Protein AF-A0A847CWP3-F1 (afdb_monomer_lite)

Radius of gyration: 10.81 Å; chains: 1; bounding box: 30×27×28 Å

Secondary structure (DSSP, 8-state):
-----EEEEEETTEEEEEETTEEEEEEEEEE-TT--EEEEETTEEEEE-GGGEEEEE--

Sequence (59 aa):
IRNYNVSLYRKNQFIYVKRNEEIYETILTGINNDMEIITETDGQVNIFSYNDSRIVVDK

Foldseek 3Di:
DDQWQWEWEDDDPWIWIDTPNDIDTWAFPDADPQRWTWTDDPNDIDTGHPVSYHYDYDD

Structure (mmCIF, N/CA/C/O backbone):
data_AF-A0A847CWP3-F1
#
_entry.id   AF-A0A847CWP3-F1
#
loop_
_atom_site.group_PDB
_atom_site.id
_atom_site.type_symbol
_atom_site.label_atom_id
_atom_site.label_alt_id
_atom_site.label_comp_id
_atom_site.label_asym_id
_atom_site.label_entity_id
_atom_site.label_seq_id
_atom_site.pdbx_PDB_ins_code
_atom_site.Cartn_x
_atom_site.Cartn_y
_atom_site.Cartn_z
_atom_site.occupancy
_atom_site.B_iso_or_equiv
_atom_site.auth_seq_id
_atom_site.auth_comp_id
_atom_site.auth_asym_id
_atom_site.auth_atom_id
_atom_site.pdbx_PDB_model_num
ATOM 1 N N . ILE A 1 1 ? 17.597 1.380 -5.361 1.00 47.22 1 ILE A N 1
ATOM 2 C CA . ILE A 1 1 ? 16.234 0.994 -4.927 1.00 47.22 1 ILE A CA 1
ATOM 3 C C . ILE A 1 1 ? 16.395 0.336 -3.562 1.00 47.22 1 ILE A C 1
ATOM 5 O O . ILE A 1 1 ? 17.213 -0.568 -3.450 1.00 47.22 1 ILE A O 1
ATOM 9 N N . ARG A 1 2 ? 15.788 0.882 -2.499 1.00 44.25 2 ARG A N 1
ATOM 10 C CA . ARG A 1 2 ? 15.788 0.229 -1.179 1.00 44.25 2 ARG A CA 1
ATOM 11 C C . ARG A 1 2 ? 14.631 -0.768 -1.187 1.00 44.25 2 ARG A C 1
ATOM 13 O O . ARG A 1 2 ? 13.500 -0.335 -1.373 1.00 44.25 2 ARG A O 1
ATOM 20 N N . ASN A 1 3 ? 14.923 -2.053 -1.020 1.00 47.12 3 ASN A N 1
ATOM 21 C CA . ASN A 1 3 ? 13.901 -3.098 -0.972 1.00 47.12 3 ASN A CA 1
ATOM 22 C C . ASN A 1 3 ? 13.215 -3.037 0.394 1.00 47.12 3 ASN A C 1
ATOM 24 O O . ASN A 1 3 ? 13.883 -3.124 1.428 1.00 47.12 3 ASN A O 1
ATOM 28 N N . TYR A 1 4 ? 11.901 -2.849 0.402 1.00 53.28 4 TYR A N 1
ATOM 29 C CA . TYR A 1 4 ? 11.089 -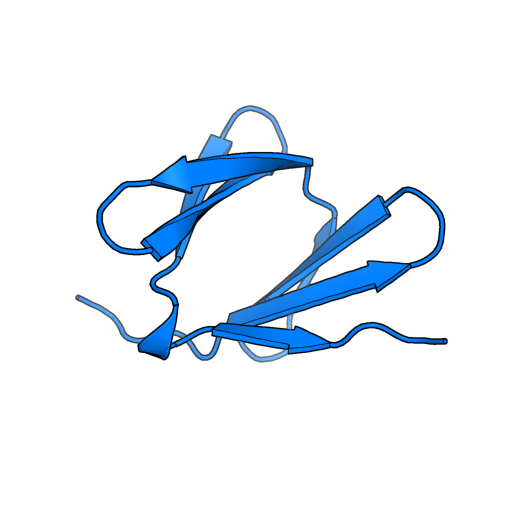2.884 1.613 1.00 53.28 4 TYR A CA 1
ATOM 30 C C . TYR A 1 4 ? 10.203 -4.119 1.540 1.00 53.28 4 TYR A C 1
ATOM 32 O O . TYR A 1 4 ? 9.539 -4.309 0.535 1.00 53.28 4 TYR A O 1
ATOM 40 N N . ASN A 1 5 ? 10.147 -4.930 2.599 1.00 64.44 5 ASN A N 1
ATOM 41 C CA . ASN A 1 5 ? 9.106 -5.952 2.698 1.00 64.44 5 ASN A CA 1
ATOM 42 C C . ASN A 1 5 ? 7.780 -5.236 2.946 1.00 64.44 5 ASN A C 1
ATOM 44 O O . ASN A 1 5 ? 7.560 -4.678 4.029 1.00 64.44 5 ASN A O 1
ATOM 48 N N . VAL A 1 6 ? 6.930 -5.223 1.929 1.00 66.38 6 VAL A N 1
ATOM 49 C CA . VAL A 1 6 ? 5.634 -4.561 1.950 1.00 66.38 6 VAL A CA 1
ATOM 50 C C . VAL A 1 6 ? 4.554 -5.633 2.014 1.00 66.38 6 VAL A C 1
ATOM 52 O O . VAL A 1 6 ? 4.672 -6.746 1.501 1.00 66.38 6 VAL A O 1
ATOM 55 N N . SER A 1 7 ? 3.473 -5.363 2.721 1.00 73.94 7 SER A N 1
ATOM 56 C CA . SER A 1 7 ? 2.280 -6.198 2.639 1.00 73.94 7 SER A CA 1
ATOM 57 C C . SER A 1 7 ? 1.059 -5.311 2.666 1.00 73.94 7 SER A C 1
ATOM 59 O O . SER A 1 7 ? 0.949 -4.443 3.528 1.00 73.94 7 SER A O 1
ATOM 61 N N . LEU A 1 8 ? 0.149 -5.528 1.724 1.00 74.75 8 LEU A N 1
ATOM 62 C CA . LEU A 1 8 ? -1.145 -4.868 1.732 1.00 74.75 8 LEU A CA 1
ATOM 63 C C . LEU A 1 8 ? -2.159 -5.786 2.374 1.00 74.75 8 LEU A C 1
ATOM 65 O O . LEU A 1 8 ? -2.204 -6.974 2.072 1.00 74.75 8 LEU A O 1
ATOM 69 N N . TYR A 1 9 ? -3.010 -5.245 3.224 1.00 80.06 9 TYR A N 1
ATOM 70 C CA . TYR A 1 9 ? -4.124 -6.013 3.745 1.00 80.06 9 TYR A CA 1
ATOM 71 C C . TYR A 1 9 ? -5.361 -5.153 3.886 1.00 80.06 9 TYR A C 1
ATOM 73 O O . TYR A 1 9 ? -5.295 -3.946 4.115 1.00 80.06 9 TYR A O 1
ATOM 81 N N . ARG A 1 10 ? -6.511 -5.792 3.697 1.00 76.00 10 ARG A N 1
ATOM 82 C CA . ARG A 1 10 ? -7.818 -5.153 3.797 1.00 76.00 10 ARG A CA 1
ATOM 83 C C . ARG A 1 10 ? -8.457 -5.562 5.112 1.00 76.00 10 ARG A C 1
ATOM 85 O O . ARG A 1 10 ? -8.561 -6.752 5.393 1.00 76.00 10 ARG A O 1
ATOM 92 N N . LYS A 1 11 ? -8.935 -4.585 5.877 1.00 77.62 11 LYS A N 1
ATOM 93 C CA . LYS A 1 11 ? -9.760 -4.814 7.065 1.00 77.62 11 LYS A CA 1
ATOM 94 C C . LYS A 1 11 ? -11.002 -3.940 6.954 1.00 77.62 11 LYS A C 1
ATOM 96 O O . LYS A 1 11 ? -10.911 -2.716 6.900 1.00 77.62 11 LYS A O 1
ATOM 101 N N . ASN A 1 12 ? -12.170 -4.575 6.889 1.00 79.31 12 ASN A N 1
ATOM 102 C CA . ASN A 1 12 ? -13.440 -3.922 6.563 1.00 79.31 12 ASN A CA 1
ATOM 103 C C . ASN A 1 12 ? -13.378 -3.188 5.203 1.00 79.31 12 ASN A C 1
ATOM 105 O O . ASN A 1 12 ? -13.135 -3.798 4.156 1.00 79.31 12 ASN A O 1
ATOM 109 N N . GLN A 1 13 ? -13.613 -1.876 5.212 1.00 76.94 13 GLN A N 1
ATOM 110 C CA . GLN A 1 13 ? -13.562 -1.003 4.037 1.00 76.94 13 GLN A CA 1
ATOM 111 C C . GLN A 1 13 ? -12.205 -0.308 3.848 1.00 76.94 13 GLN A C 1
ATOM 113 O O . GLN A 1 13 ? -12.034 0.410 2.870 1.00 76.94 13 GLN A O 1
ATOM 118 N N . PHE A 1 14 ? -11.251 -0.528 4.757 1.00 77.50 14 PHE A N 1
ATOM 119 C CA . PHE A 1 14 ? -9.966 0.164 4.773 1.00 77.50 14 PHE A CA 1
ATOM 120 C C . PHE A 1 14 ? -8.835 -0.733 4.269 1.00 77.50 14 PHE A C 1
ATOM 122 O O . PHE A 1 14 ? -8.868 -1.962 4.430 1.00 77.50 14 PHE A O 1
ATOM 129 N N . ILE A 1 15 ? -7.832 -0.104 3.659 1.00 83.06 15 ILE A N 1
ATOM 130 C CA . ILE A 1 15 ? -6.619 -0.752 3.167 1.00 83.06 15 ILE A CA 1
ATOM 131 C C . ILE A 1 15 ? -5.454 -0.281 4.025 1.00 83.06 15 ILE A C 1
ATOM 133 O O . ILE A 1 15 ? -5.332 0.897 4.346 1.00 83.06 15 ILE A O 1
ATOM 137 N N . TYR A 1 16 ? -4.600 -1.223 4.394 1.00 84.12 16 TYR A N 1
ATOM 138 C CA . TYR A 1 16 ? -3.431 -0.977 5.213 1.00 84.12 16 TYR A CA 1
ATOM 139 C C . TYR A 1 16 ? -2.186 -1.455 4.489 1.00 84.12 16 TYR A C 1
ATOM 141 O O . TYR A 1 16 ? -2.182 -2.521 3.867 1.00 84.12 16 TYR A O 1
ATOM 149 N N . VAL A 1 17 ? -1.116 -0.682 4.613 1.00 81.94 17 VAL A N 1
ATOM 150 C CA . VAL A 1 17 ? 0.225 -1.072 4.191 1.00 81.94 17 VAL A CA 1
ATOM 151 C C . VAL A 1 17 ? 1.033 -1.366 5.444 1.00 81.94 17 VAL A C 1
ATOM 153 O O . VAL A 1 17 ? 1.218 -0.498 6.296 1.00 81.94 17 VAL A O 1
ATOM 156 N N . LYS A 1 18 ? 1.528 -2.599 5.557 1.00 81.44 18 LYS A N 1
ATOM 157 C CA . LYS A 1 18 ? 2.593 -2.950 6.493 1.00 81.44 18 LYS A CA 1
ATOM 158 C C . LYS A 1 18 ? 3.929 -2.781 5.790 1.00 81.44 18 LYS A C 1
ATOM 160 O O . LYS A 1 18 ? 4.181 -3.445 4.785 1.00 81.44 18 LYS A O 1
ATOM 165 N N . ARG A 1 19 ? 4.787 -1.931 6.338 1.00 75.88 19 ARG A N 1
ATOM 166 C CA . ARG A 1 19 ? 6.167 -1.741 5.894 1.00 75.88 19 ARG A CA 1
ATOM 167 C C . ARG A 1 19 ? 7.071 -2.047 7.076 1.00 75.88 19 ARG A C 1
ATOM 169 O O . ARG A 1 19 ? 7.064 -1.321 8.064 1.00 75.88 19 ARG A O 1
ATOM 176 N N . ASN A 1 20 ? 7.847 -3.125 6.980 1.00 76.88 20 ASN A N 1
ATOM 177 C CA . ASN A 1 20 ? 8.603 -3.662 8.117 1.00 76.88 20 ASN A CA 1
ATOM 178 C C . ASN A 1 20 ? 7.673 -3.988 9.309 1.00 76.88 20 ASN A C 1
ATOM 180 O O . ASN A 1 20 ? 6.824 -4.871 9.192 1.00 76.88 20 ASN A O 1
ATOM 184 N N . GLU A 1 21 ? 7.820 -3.296 10.441 1.00 79.25 21 GLU A N 1
ATOM 185 C CA . GLU A 1 21 ? 6.988 -3.459 11.644 1.00 79.25 21 GLU A CA 1
ATOM 186 C C . GLU A 1 21 ? 5.892 -2.392 11.770 1.00 79.25 21 GLU A C 1
ATOM 188 O O . GLU A 1 21 ? 5.030 -2.494 12.640 1.00 79.25 21 GLU A O 1
ATOM 193 N N . GLU A 1 22 ? 5.879 -1.405 10.875 1.00 79.44 22 GLU A N 1
ATOM 194 C CA . GLU A 1 22 ? 4.944 -0.287 10.915 1.00 79.44 22 GLU A CA 1
ATOM 195 C C . GLU A 1 22 ? 3.739 -0.552 10.008 1.00 79.44 22 GLU A C 1
ATOM 197 O O . GLU A 1 22 ? 3.853 -1.162 8.941 1.00 79.44 22 GLU A O 1
ATOM 202 N N . ILE A 1 23 ? 2.567 -0.105 10.452 1.00 82.94 23 ILE A N 1
ATOM 203 C CA . ILE A 1 23 ? 1.285 -0.276 9.772 1.00 82.94 23 ILE A CA 1
ATOM 204 C C . ILE A 1 23 ? 0.669 1.100 9.574 1.00 82.94 23 ILE A C 1
ATOM 206 O O . ILE A 1 23 ? 0.522 1.853 10.536 1.00 82.94 23 ILE A O 1
ATOM 210 N N . TYR A 1 24 ? 0.237 1.373 8.350 1.00 83.38 24 TYR A N 1
ATOM 211 C CA . TYR A 1 24 ? -0.403 2.630 7.989 1.00 83.38 24 TYR A CA 1
ATOM 212 C C . TYR A 1 24 ? -1.701 2.360 7.252 1.00 83.38 24 TYR A C 1
ATOM 214 O O . TYR A 1 24 ? -1.762 1.462 6.410 1.00 83.38 24 TYR A O 1
ATOM 222 N N . GLU A 1 25 ? -2.729 3.142 7.561 1.00 86.88 25 GLU A N 1
ATOM 223 C CA . GLU A 1 25 ? -3.929 3.212 6.736 1.00 86.88 25 GLU A CA 1
ATOM 224 C C . GLU A 1 25 ? -3.616 3.975 5.445 1.00 86.88 25 GLU A C 1
ATOM 226 O O . GLU A 1 25 ? -2.844 4.939 5.434 1.00 86.88 25 GLU A O 1
ATOM 231 N N . THR A 1 26 ? -4.169 3.513 4.333 1.00 87.88 26 THR A N 1
ATOM 232 C CA . THR A 1 26 ? -3.918 4.107 3.026 1.00 87.88 26 THR A CA 1
ATOM 233 C C . THR A 1 26 ? -5.116 3.927 2.107 1.00 87.88 26 THR A C 1
ATOM 235 O O . THR A 1 26 ? -5.980 3.072 2.318 1.00 87.88 26 THR A O 1
ATOM 238 N N . ILE A 1 27 ? -5.145 4.721 1.046 1.00 87.31 27 ILE A N 1
ATOM 239 C CA . ILE A 1 27 ? -6.114 4.607 -0.036 1.00 87.31 27 ILE A CA 1
ATO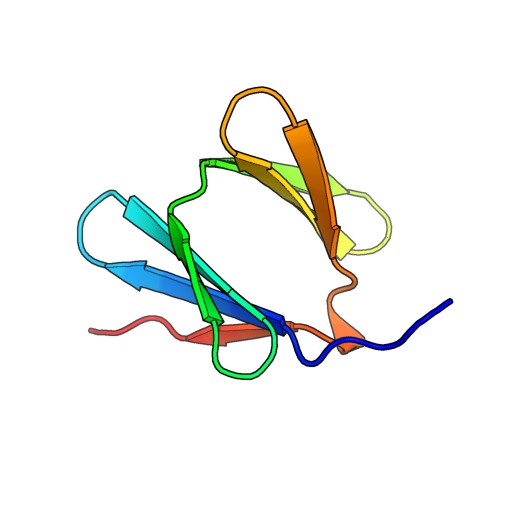M 240 C C . ILE A 1 27 ? -5.416 3.908 -1.199 1.00 87.31 27 ILE A C 1
ATOM 242 O O . ILE A 1 27 ? -4.387 4.379 -1.670 1.00 87.31 27 ILE A O 1
ATOM 246 N N . LEU A 1 28 ? -5.961 2.791 -1.684 1.00 85.69 28 LEU A N 1
ATOM 247 C CA . LEU A 1 28 ? -5.483 2.186 -2.929 1.00 85.69 28 LEU A CA 1
ATOM 248 C C . LEU A 1 28 ? -5.987 3.022 -4.103 1.00 85.69 28 LEU A C 1
ATOM 250 O O . LEU A 1 28 ? -7.196 3.122 -4.313 1.00 85.69 28 LEU A O 1
ATOM 254 N N . THR A 1 29 ? -5.064 3.593 -4.868 1.00 88.44 29 THR A N 1
ATOM 255 C CA . THR A 1 29 ? -5.397 4.450 -6.012 1.00 88.44 29 THR A CA 1
ATOM 256 C C . THR A 1 29 ? -5.309 3.700 -7.336 1.00 88.44 29 THR A C 1
ATOM 258 O O . THR A 1 29 ? -6.020 4.043 -8.279 1.00 88.44 29 THR A O 1
ATOM 261 N N . GLY A 1 30 ? -4.509 2.633 -7.411 1.00 86.25 30 GLY A N 1
ATOM 262 C CA . GLY A 1 30 ? -4.469 1.770 -8.586 1.00 86.25 30 GLY A CA 1
ATOM 263 C C . GLY A 1 30 ? -3.327 0.763 -8.590 1.00 86.25 30 GLY A C 1
ATOM 264 O O . GLY A 1 30 ? -2.562 0.639 -7.634 1.00 86.25 30 GLY A O 1
ATOM 265 N N . ILE A 1 31 ? -3.235 0.043 -9.704 1.00 85.88 31 ILE A N 1
ATOM 266 C CA . ILE A 1 31 ? -2.114 -0.830 -10.054 1.00 85.88 31 ILE A CA 1
ATOM 267 C C . ILE A 1 31 ? -1.643 -0.397 -11.444 1.00 85.88 31 ILE A C 1
ATOM 269 O O . ILE A 1 31 ? -2.477 -0.241 -12.340 1.00 85.88 31 ILE A O 1
ATOM 273 N N . ASN A 1 32 ? -0.344 -0.149 -11.619 1.00 85.06 32 ASN A N 1
ATOM 274 C CA . ASN A 1 32 ? 0.202 0.258 -12.917 1.00 85.06 32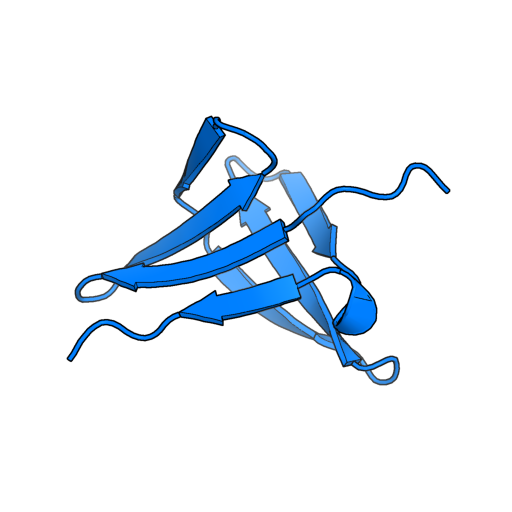 ASN A CA 1
ATOM 275 C C . ASN A 1 32 ? 0.542 -0.948 -13.816 1.00 85.06 32 ASN A C 1
ATOM 277 O O . ASN A 1 32 ? 0.377 -2.108 -13.438 1.00 85.06 32 ASN A O 1
ATOM 281 N N . ASN A 1 33 ? 1.027 -0.666 -15.027 1.00 86.50 33 ASN A N 1
ATOM 282 C CA . ASN A 1 33 ? 1.362 -1.696 -16.016 1.00 86.50 33 ASN A CA 1
ATOM 283 C C . ASN A 1 33 ? 2.556 -2.576 -15.608 1.00 86.50 33 ASN A C 1
ATOM 285 O O . ASN A 1 33 ? 2.673 -3.695 -16.101 1.00 86.50 33 ASN A O 1
ATOM 289 N N . ASP A 1 34 ? 3.391 -2.102 -14.683 1.00 84.94 34 ASP A N 1
ATOM 290 C CA . ASP A 1 34 ? 4.520 -2.842 -14.113 1.00 84.94 34 ASP A CA 1
ATOM 291 C C . ASP A 1 34 ? 4.096 -3.691 -12.896 1.00 84.94 34 ASP A C 1
ATOM 293 O O . ASP A 1 34 ? 4.928 -4.225 -12.161 1.00 84.94 34 ASP A O 1
ATOM 297 N N . MET A 1 35 ? 2.780 -3.836 -12.688 1.00 81.31 35 MET A N 1
ATOM 298 C CA . MET A 1 35 ? 2.147 -4.484 -11.537 1.00 81.31 35 MET A CA 1
ATOM 299 C C . MET A 1 35 ? 2.475 -3.817 -10.195 1.00 81.31 35 MET A C 1
ATOM 301 O O . MET A 1 35 ? 2.281 -4.415 -9.142 1.00 81.31 35 MET A O 1
ATOM 305 N N . GLU A 1 36 ? 2.931 -2.569 -10.183 1.00 84.12 36 GLU A N 1
ATOM 306 C CA . GLU A 1 36 ? 3.187 -1.847 -8.941 1.00 84.12 36 GLU A CA 1
ATOM 307 C C . GLU A 1 36 ? 1.885 -1.323 -8.340 1.00 84.12 36 GLU A C 1
ATOM 309 O O . GLU A 1 36 ? 0.993 -0.831 -9.034 1.00 84.12 36 GLU A O 1
ATOM 314 N N . ILE A 1 37 ? 1.794 -1.418 -7.022 1.00 83.25 37 ILE A N 1
ATOM 315 C CA . ILE A 1 37 ? 0.657 -0.979 -6.229 1.00 83.25 37 ILE A CA 1
ATOM 316 C C . ILE A 1 37 ? 0.864 0.487 -5.869 1.00 83.25 37 ILE A C 1
ATOM 3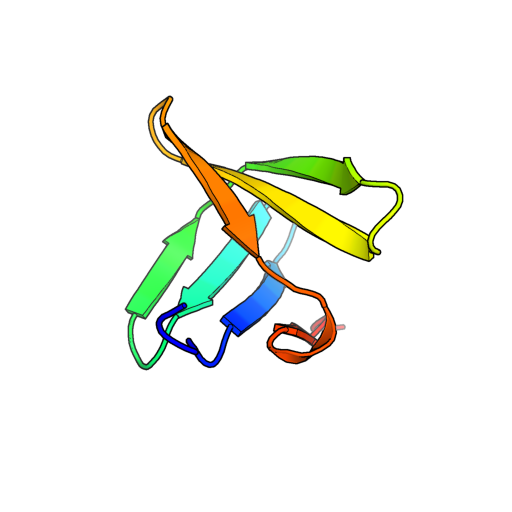18 O O . ILE A 1 37 ? 1.878 0.843 -5.266 1.0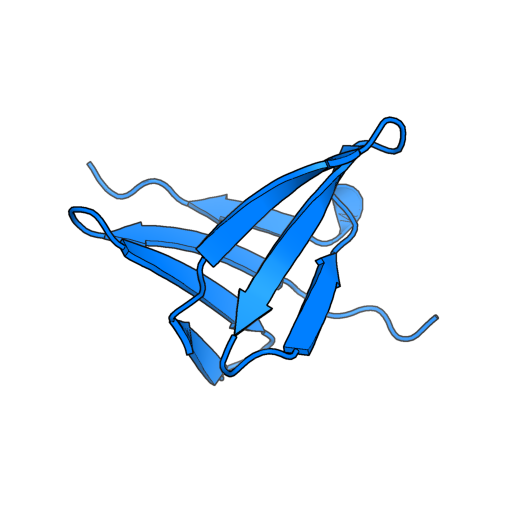0 83.25 37 ILE A O 1
ATOM 322 N N . ILE A 1 38 ? -0.113 1.325 -6.205 1.00 86.31 38 ILE A N 1
ATOM 323 C CA . ILE A 1 38 ? -0.089 2.758 -5.922 1.00 86.31 38 ILE A CA 1
ATOM 324 C C . ILE A 1 38 ? -1.067 3.044 -4.788 1.00 86.31 38 ILE A C 1
ATOM 326 O O . ILE A 1 38 ? -2.245 2.678 -4.860 1.00 86.31 38 ILE A O 1
ATOM 330 N N . THR A 1 39 ? -0.584 3.701 -3.739 1.00 86.94 39 THR A N 1
ATOM 331 C CA . THR A 1 39 ? -1.413 4.106 -2.604 1.00 86.94 39 THR A CA 1
ATOM 332 C C . THR A 1 39 ? -1.221 5.578 -2.254 1.00 86.94 39 THR A C 1
ATOM 334 O O . THR A 1 39 ? -0.222 6.190 -2.630 1.00 86.94 39 THR A O 1
ATOM 337 N N . GLU A 1 40 ? -2.178 6.158 -1.537 1.00 87.88 40 GLU A N 1
ATOM 338 C CA . GLU A 1 40 ? -2.121 7.533 -1.040 1.00 87.88 40 GLU A CA 1
ATOM 339 C C . GLU A 1 40 ? -2.374 7.571 0.471 1.00 87.88 40 GLU A C 1
ATOM 341 O O . GLU A 1 40 ? -3.337 6.981 0.967 1.00 87.88 40 GLU A O 1
ATOM 346 N N . THR A 1 41 ? -1.506 8.268 1.203 1.00 85.75 41 THR A N 1
ATOM 347 C CA . THR A 1 41 ? -1.647 8.524 2.644 1.00 85.75 41 THR A CA 1
ATOM 348 C C . THR A 1 41 ? -1.303 9.987 2.899 1.00 85.75 41 THR A C 1
ATOM 350 O O . THR A 1 41 ? -0.238 10.440 2.488 1.00 85.75 41 THR A O 1
ATOM 353 N N . ASP A 1 42 ? -2.209 10.737 3.530 1.00 87.19 42 ASP A N 1
ATOM 354 C CA . ASP A 1 42 ? -2.041 12.164 3.855 1.00 87.19 42 ASP A CA 1
ATOM 355 C C . ASP A 1 42 ? -1.604 13.043 2.661 1.00 87.19 42 ASP A C 1
ATOM 357 O O . ASP A 1 42 ? -0.780 13.948 2.791 1.00 87.19 42 ASP A O 1
ATOM 361 N N . GLY A 1 43 ? -2.139 12.762 1.465 1.00 85.81 43 GLY A N 1
ATOM 362 C CA . GLY A 1 43 ? -1.805 13.474 0.224 1.00 85.81 43 GLY A CA 1
ATOM 363 C C . GLY A 1 43 ? -0.447 13.099 -0.386 1.00 85.81 43 GLY A C 1
ATOM 364 O O . GLY A 1 43 ? -0.045 13.679 -1.396 1.00 85.81 43 GLY A O 1
ATOM 365 N N . GLN A 1 44 ? 0.268 12.132 0.195 1.00 85.56 44 GLN A N 1
ATOM 366 C CA . GLN A 1 44 ? 1.498 11.578 -0.359 1.00 85.56 44 GLN A CA 1
ATOM 367 C C . GLN A 1 44 ? 1.220 10.276 -1.117 1.00 85.56 44 GLN A C 1
ATOM 369 O O . GLN A 1 44 ? 0.691 9.311 -0.563 1.00 85.56 44 GLN A O 1
ATOM 374 N N . VAL A 1 45 ? 1.654 10.233 -2.379 1.00 88.12 45 VAL A N 1
ATOM 375 C CA . VAL A 1 45 ? 1.591 9.035 -3.225 1.00 88.12 45 VAL A CA 1
ATOM 376 C C . VAL A 1 45 ? 2.785 8.124 -2.944 1.00 88.12 45 VAL A C 1
ATOM 378 O O . VAL A 1 45 ? 3.936 8.563 -2.967 1.00 88.12 45 VAL A O 1
ATOM 381 N N . ASN A 1 46 ? 2.505 6.844 -2.719 1.00 83.56 46 ASN A N 1
ATOM 382 C CA . ASN A 1 46 ? 3.479 5.782 -2.506 1.00 83.56 46 ASN A CA 1
ATOM 383 C C . ASN A 1 46 ? 3.323 4.706 -3.590 1.00 83.56 46 ASN A C 1
ATOM 385 O O . ASN A 1 46 ? 2.206 4.373 -3.980 1.00 83.56 46 ASN A O 1
ATOM 389 N N . ILE A 1 47 ? 4.441 4.161 -4.075 1.00 84.25 47 ILE A N 1
ATOM 390 C CA . ILE A 1 47 ? 4.474 3.126 -5.119 1.00 84.25 47 ILE A CA 1
ATOM 391 C C . ILE A 1 47 ? 5.261 1.929 -4.585 1.00 84.25 47 ILE A C 1
ATOM 393 O O . ILE A 1 47 ? 6.384 2.089 -4.099 1.00 84.25 47 ILE A O 1
ATOM 397 N N . PHE A 1 48 ? 4.672 0.738 -4.670 1.00 79.12 48 PHE A N 1
ATOM 398 C CA . PHE A 1 48 ? 5.243 -0.502 -4.152 1.00 79.12 48 PHE A CA 1
ATOM 399 C C . PHE A 1 48 ? 5.295 -1.576 -5.236 1.00 79.12 48 PHE A C 1
ATOM 401 O O . PHE A 1 48 ? 4.277 -1.902 -5.842 1.00 79.12 48 PHE A O 1
ATOM 408 N N . SER A 1 49 ? 6.464 -2.181 -5.450 1.00 74.62 49 SER A N 1
ATOM 409 C CA . SER A 1 49 ? 6.589 -3.285 -6.403 1.00 74.62 49 SER A CA 1
ATOM 410 C C . SER A 1 49 ? 5.854 -4.532 -5.900 1.00 74.62 49 SER A C 1
ATOM 412 O O . SER A 1 49 ? 5.940 -4.882 -4.717 1.00 74.62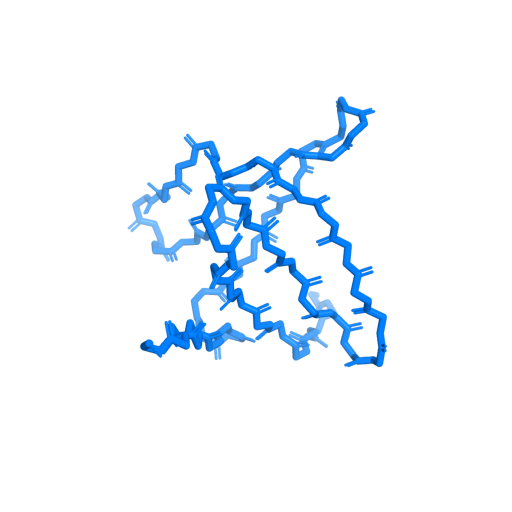 49 SER A O 1
ATOM 414 N N . TYR A 1 50 ? 5.157 -5.236 -6.799 1.00 65.56 50 TYR A N 1
ATOM 415 C CA . TYR A 1 50 ? 4.469 -6.493 -6.479 1.00 65.56 50 TYR A CA 1
ATOM 416 C C . TYR A 1 50 ? 5.418 -7.564 -5.936 1.00 65.56 50 TYR A C 1
ATOM 418 O O . TYR A 1 50 ? 5.048 -8.315 -5.041 1.00 65.56 50 TYR A O 1
ATOM 426 N N . ASN A 1 51 ? 6.658 -7.611 -6.435 1.00 62.22 51 ASN A N 1
ATOM 427 C CA . ASN A 1 51 ? 7.654 -8.601 -6.007 1.00 62.22 51 ASN A CA 1
ATOM 428 C C . ASN A 1 51 ? 8.036 -8.462 -4.526 1.00 62.22 51 ASN A C 1
ATOM 430 O O . ASN A 1 51 ? 8.432 -9.440 -3.895 1.00 62.22 51 ASN A O 1
ATOM 434 N N . ASP A 1 52 ? 7.864 -7.262 -3.980 1.00 62.78 52 ASP A N 1
ATOM 435 C CA . ASP A 1 52 ? 8.134 -6.925 -2.587 1.00 62.78 52 ASP A CA 1
ATOM 436 C C . ASP A 1 52 ? 6.861 -6.949 -1.722 1.00 62.78 52 ASP A C 1
ATOM 438 O O . ASP A 1 52 ? 6.934 -6.758 -0.506 1.00 62.78 52 ASP A O 1
ATOM 442 N N . SER A 1 53 ? 5.693 -7.184 -2.335 1.00 59.81 53 SER A N 1
ATOM 443 C CA . SER A 1 53 ? 4.382 -7.031 -1.709 1.00 59.81 53 SER A CA 1
ATOM 444 C C . SER A 1 53 ? 3.630 -8.357 -1.580 1.00 59.81 53 SER A C 1
ATOM 446 O O . SER A 1 53 ? 3.485 -9.114 -2.535 1.00 59.81 53 SER A O 1
ATOM 448 N N . ARG A 1 54 ? 3.072 -8.640 -0.399 1.00 63.81 54 ARG A N 1
ATOM 449 C CA . ARG A 1 54 ? 2.079 -9.717 -0.214 1.00 63.81 54 ARG A CA 1
ATOM 450 C C . ARG A 1 54 ? 0.722 -9.119 0.122 1.00 63.81 54 ARG A C 1
ATOM 452 O O . ARG A 1 54 ? 0.619 -8.348 1.071 1.00 63.81 54 ARG A O 1
ATOM 459 N N . ILE A 1 55 ? -0.316 -9.478 -0.632 1.00 59.56 55 ILE A N 1
ATOM 460 C CA . ILE A 1 55 ? -1.692 -9.106 -0.289 1.00 59.56 55 ILE A CA 1
ATOM 461 C C . ILE A 1 55 ? -2.243 -10.150 0.687 1.00 59.56 55 ILE A C 1
ATOM 463 O O . ILE A 1 55 ? -2.418 -11.311 0.321 1.00 59.56 55 ILE A O 1
ATOM 467 N N . VAL A 1 56 ? -2.510 -9.748 1.928 1.00 61.78 56 VAL A N 1
ATOM 468 C CA . VAL A 1 56 ? -3.145 -10.586 2.952 1.00 61.78 56 VAL A CA 1
ATOM 469 C C . VAL A 1 56 ? -4.597 -10.137 3.086 1.00 61.78 56 VAL A C 1
ATOM 471 O O . VAL A 1 56 ? -4.883 -9.046 3.565 1.00 61.78 56 VAL A O 1
ATOM 474 N N . VAL A 1 57 ? -5.534 -10.958 2.623 1.00 55.44 57 VAL A N 1
ATOM 475 C CA . VAL A 1 57 ? -6.969 -10.708 2.810 1.00 55.44 57 VAL A CA 1
ATOM 476 C C . VAL A 1 57 ? -7.418 -11.539 4.003 1.00 55.44 57 VAL A C 1
ATOM 478 O O . VAL A 1 57 ? -7.433 -12.766 3.908 1.00 55.44 57 VAL A O 1
ATOM 481 N N . ASP A 1 58 ? -7.737 -10.887 5.120 1.00 52.75 58 ASP A N 1
ATOM 482 C CA . ASP A 1 58 ? -8.373 -11.566 6.251 1.00 52.75 58 ASP A CA 1
ATOM 483 C C . ASP A 1 58 ? -9.850 -11.816 5.894 1.00 52.75 58 ASP A C 1
ATOM 485 O O . ASP A 1 58 ? -10.499 -10.930 5.325 1.00 52.75 58 ASP A O 1
ATOM 489 N N . LYS A 1 59 ? -10.338 -13.042 6.114 1.00 44.16 59 LYS A N 1
ATOM 490 C CA . LYS A 1 59 ? -11.701 -13.473 5.747 1.00 44.16 59 LYS A CA 1
ATOM 491 C C . LYS A 1 59 ? -12.699 -13.203 6.861 1.00 44.16 59 LYS A C 1
ATOM 493 O O . LYS A 1 59 ? -12.345 -13.463 8.028 1.00 44.16 59 LYS A O 1
#

pLDDT: mean 75.65, std 12.62, range [44.16, 88.44]